Protein AF-A0AAV2PWR1-F1 (afdb_monomer_lite)

Foldseek 3Di:
DCPVVVVVVVVVLVVLQDADPDADDDDPDDDDDPPDDDQPDAPPSDEAEDAAEQDDPPCVPDPGPPNSVSVLVNVVVVVVNVRHPHYDDDNYNDDPVVVVVVVVVVVVVVVVVVVVVVVPD

Secondary structure (DSSP, 8-state):
-THHHHHHHHHHHHHHT----------SS--S-TTSPP--PPSPS-EEEEEE----S-TTT----TTHHHHHHHHHHHHHHTT--EEEEEEES--HHHHHHHHHHHHHHHHHHHHHTTT--

Structure (mmCIF, N/CA/C/O backbone):
data_AF-A0AAV2PWR1-F1
#
_entry.id   AF-A0AAV2PWR1-F1
#
loop_
_atom_site.group_PDB
_atom_site.id
_atom_site.type_symbol
_atom_site.label_atom_id
_atom_site.label_alt_id
_atom_site.label_comp_id
_atom_site.label_asym_id
_atom_site.label_entity_id
_atom_site.label_seq_id
_atom_site.pdbx_PDB_ins_code
_atom_site.Cartn_x
_atom_site.Cartn_y
_atom_site.Cartn_z
_atom_site.occupancy
_atom_site.B_iso_or_equiv
_atom_site.auth_seq_id
_atom_site.auth_comp_id
_atom_site.auth_asym_id
_atom_site.auth_atom_id
_atom_site.pdbx_PDB_model_num
ATOM 1 N N . MET A 1 1 ? -41.351 -13.368 10.493 1.00 50.56 1 MET A N 1
ATOM 2 C CA . MET A 1 1 ? -41.164 -12.160 9.649 1.00 50.56 1 MET A CA 1
ATOM 3 C C . MET A 1 1 ? -39.735 -11.569 9.653 1.00 50.56 1 MET A C 1
ATOM 5 O O . MET A 1 1 ? -39.460 -10.725 8.814 1.00 50.56 1 MET A O 1
ATOM 9 N N . ALA A 1 2 ? -38.777 -12.059 10.461 1.00 54.25 2 ALA A N 1
ATOM 10 C CA . ALA A 1 2 ? -37.399 -11.525 10.546 1.00 54.25 2 ALA A CA 1
ATOM 11 C C . ALA A 1 2 ? -36.436 -11.874 9.374 1.00 54.25 2 ALA A C 1
ATOM 13 O O . ALA A 1 2 ? -35.350 -11.310 9.259 1.00 54.25 2 ALA A O 1
ATOM 14 N N . SER A 1 3 ? -36.815 -12.803 8.488 1.00 60.88 3 SER A N 1
ATOM 15 C CA . SER A 1 3 ? -35.929 -13.356 7.443 1.00 60.88 3 SER A CA 1
ATOM 16 C C . SER A 1 3 ? -35.644 -12.385 6.281 1.00 60.88 3 SER A C 1
ATOM 18 O O . SER A 1 3 ? -34.524 -12.325 5.770 1.00 60.88 3 SER A O 1
ATOM 20 N N . LYS A 1 4 ? -36.629 -11.563 5.887 1.00 58.91 4 LYS A N 1
ATOM 21 C CA . LYS A 1 4 ? -36.490 -10.632 4.750 1.00 58.91 4 LYS A CA 1
ATOM 22 C C . LYS A 1 4 ? -35.535 -9.467 5.057 1.00 58.91 4 LYS A C 1
ATOM 24 O O . LYS A 1 4 ? -34.803 -9.035 4.170 1.00 58.91 4 LYS A O 1
ATOM 29 N N . THR A 1 5 ? -35.476 -9.025 6.313 1.00 71.50 5 THR A N 1
ATOM 30 C CA . THR A 1 5 ? -34.619 -7.917 6.767 1.00 71.50 5 THR A CA 1
ATOM 31 C C . THR A 1 5 ? -33.140 -8.305 6.787 1.00 71.50 5 THR A C 1
ATOM 33 O O . THR A 1 5 ? -32.319 -7.584 6.225 1.00 71.50 5 THR A O 1
ATOM 36 N N . LYS A 1 6 ? -32.803 -9.500 7.303 1.00 70.00 6 LYS A N 1
ATOM 37 C CA . LYS A 1 6 ? -31.427 -10.033 7.271 1.00 70.00 6 LYS A CA 1
ATOM 38 C C . LYS A 1 6 ? -30.895 -10.185 5.847 1.00 70.00 6 LYS A C 1
ATOM 40 O O . LYS A 1 6 ? -29.749 -9.849 5.577 1.00 70.00 6 LYS A O 1
ATOM 45 N N . LYS A 1 7 ? -31.730 -10.659 4.915 1.00 71.88 7 LYS A N 1
ATOM 46 C CA . LYS A 1 7 ? -31.334 -10.872 3.512 1.00 71.88 7 LYS A CA 1
ATOM 47 C C . LYS A 1 7 ? -31.099 -9.555 2.759 1.00 71.88 7 LYS A C 1
ATOM 49 O O . LYS A 1 7 ? -30.237 -9.505 1.886 1.00 71.88 7 LYS A O 1
ATOM 54 N N . LYS A 1 8 ? -31.841 -8.494 3.102 1.00 75.25 8 LYS A N 1
ATOM 55 C CA . LYS A 1 8 ? -31.629 -7.137 2.570 1.00 75.25 8 LYS A CA 1
ATOM 56 C C . LYS A 1 8 ? -30.338 -6.524 3.122 1.00 75.25 8 LYS A C 1
ATOM 58 O O . LYS A 1 8 ? -29.530 -6.053 2.334 1.00 75.25 8 LYS A O 1
ATOM 63 N N . GLN A 1 9 ? -30.105 -6.633 4.432 1.00 72.75 9 GLN A N 1
ATOM 64 C CA . GLN A 1 9 ? -28.862 -6.178 5.068 1.00 72.75 9 GLN A CA 1
ATOM 65 C C . GLN A 1 9 ? -27.628 -6.902 4.517 1.00 72.75 9 GLN A C 1
ATOM 67 O O . GLN A 1 9 ? -26.656 -6.245 4.172 1.00 72.75 9 GLN A O 1
ATOM 72 N N . LEU A 1 10 ? -27.684 -8.229 4.339 1.00 68.00 10 LEU A N 1
ATOM 73 C CA . LEU A 1 10 ? -26.588 -8.988 3.720 1.00 68.00 10 LEU A CA 1
ATOM 74 C C . LEU A 1 10 ? -26.291 -8.538 2.285 1.00 68.00 10 LEU A C 1
ATOM 76 O O . LEU A 1 10 ? -25.138 -8.538 1.873 1.00 68.00 10 LEU A O 1
ATOM 80 N N . ARG A 1 11 ? -27.322 -8.179 1.511 1.00 65.44 11 ARG A N 1
ATOM 81 C CA . ARG A 1 11 ? -27.146 -7.693 0.137 1.00 65.44 11 ARG A CA 1
ATOM 82 C C . ARG A 1 11 ? -26.514 -6.310 0.083 1.00 65.44 11 ARG A C 1
ATOM 84 O O . ARG A 1 11 ? -25.730 -6.080 -0.825 1.00 65.44 11 ARG A O 1
ATOM 91 N N . GLU A 1 12 ? -26.840 -5.416 1.012 1.00 68.88 12 GLU A N 1
ATOM 92 C CA . GLU A 1 12 ? -26.204 -4.095 1.076 1.00 68.88 12 GLU A CA 1
ATOM 93 C C . GLU A 1 12 ? -24.761 -4.186 1.578 1.00 68.88 12 GLU A C 1
ATOM 95 O O . GLU A 1 12 ? -23.877 -3.650 0.920 1.00 68.88 12 GLU A O 1
ATOM 100 N N . LEU A 1 13 ? -24.494 -5.004 2.603 1.00 62.44 13 LEU A N 1
ATOM 101 C CA . LEU A 1 13 ? -23.130 -5.349 3.035 1.00 62.44 13 LEU A CA 1
ATOM 102 C C . LEU A 1 13 ? -22.293 -5.949 1.894 1.00 62.44 13 LEU A C 1
ATOM 104 O O . LEU A 1 13 ? -21.158 -5.549 1.669 1.00 62.44 13 LEU A O 1
ATOM 108 N N . ALA A 1 14 ? -22.860 -6.875 1.115 1.00 61.88 14 ALA A N 1
ATOM 109 C CA . ALA A 1 14 ? -22.176 -7.447 -0.047 1.00 61.88 14 ALA A CA 1
ATOM 110 C C . ALA A 1 14 ? -21.958 -6.429 -1.183 1.00 61.88 14 ALA A C 1
ATOM 112 O O . ALA A 1 14 ? -21.055 -6.600 -2.000 1.00 61.88 14 ALA A O 1
ATOM 113 N N . LYS A 1 15 ? -22.783 -5.378 -1.252 1.00 62.19 15 LYS A N 1
ATOM 114 C CA . LYS A 1 15 ? -22.640 -4.279 -2.215 1.00 62.19 15 LYS A CA 1
ATOM 115 C C . LYS A 1 15 ? -21.535 -3.307 -1.786 1.00 62.19 15 LYS A C 1
ATOM 117 O O . LYS A 1 15 ? -20.835 -2.800 -2.656 1.00 62.19 15 LYS A O 1
ATOM 122 N N . GLU A 1 16 ? -21.362 -3.107 -0.479 1.00 59.72 16 GLU A N 1
ATOM 123 C CA . GLU A 1 16 ? -20.264 -2.335 0.123 1.00 59.72 16 GLU A CA 1
ATOM 124 C C . GLU A 1 16 ? -18.908 -3.057 0.012 1.00 59.72 16 GLU A C 1
ATOM 126 O O . GLU A 1 16 ? -17.878 -2.410 -0.138 1.00 59.72 16 GLU A O 1
ATOM 131 N N . MET A 1 17 ? -18.890 -4.395 0.001 1.00 60.94 17 MET A N 1
ATOM 132 C CA . MET A 1 17 ? -17.662 -5.209 -0.053 1.00 60.94 17 MET A CA 1
ATOM 133 C C . MET A 1 17 ? -17.258 -5.661 -1.469 1.00 60.94 17 MET A C 1
ATOM 135 O O . MET A 1 17 ? -16.722 -6.756 -1.657 1.00 60.94 17 MET A O 1
ATOM 139 N N . LYS A 1 18 ? -17.540 -4.863 -2.504 1.00 68.69 18 LYS A N 1
ATOM 140 C CA . LYS A 1 18 ? -17.259 -5.269 -3.887 1.00 68.69 18 LYS A CA 1
ATOM 141 C C . LYS A 1 18 ? -15.821 -4.922 -4.286 1.00 68.69 18 LYS A C 1
ATOM 143 O O . LYS A 1 18 ? -15.476 -3.752 -4.421 1.00 68.69 18 LYS A O 1
ATOM 148 N N . SER A 1 19 ? -15.001 -5.945 -4.533 1.00 71.88 19 SER A N 1
ATOM 149 C CA . SER A 1 19 ? -13.677 -5.776 -5.146 1.00 71.88 19 SER A CA 1
ATOM 150 C C . SER A 1 19 ? -13.790 -5.080 -6.507 1.00 71.88 19 SER A C 1
ATOM 152 O O . SER A 1 19 ? -14.734 -5.312 -7.275 1.00 71.88 19 SER A O 1
ATOM 154 N N . LEU A 1 20 ? -12.834 -4.197 -6.791 1.00 79.69 20 LEU A N 1
ATOM 155 C CA . LEU A 1 20 ? -12.756 -3.498 -8.061 1.00 79.69 20 LEU A CA 1
ATOM 156 C C . LEU A 1 20 ? -12.099 -4.430 -9.085 1.00 79.69 20 LEU A C 1
ATOM 158 O O . 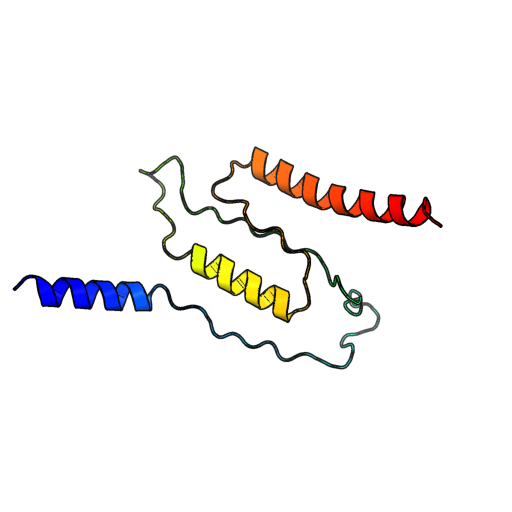LEU A 1 20 ? -10.940 -4.812 -8.939 1.00 79.69 20 LEU A O 1
ATOM 162 N N . ASN A 1 21 ? -12.825 -4.764 -10.152 1.00 80.81 21 ASN A N 1
ATOM 163 C CA . ASN A 1 21 ? -12.277 -5.512 -11.286 1.00 80.81 21 ASN A CA 1
ATOM 164 C C . ASN A 1 21 ? -11.429 -4.581 -12.171 1.00 80.81 21 ASN A C 1
ATOM 166 O O . ASN A 1 21 ? -11.824 -4.240 -13.286 1.00 80.81 21 ASN A O 1
ATOM 170 N N . ILE A 1 22 ? -10.288 -4.125 -11.650 1.00 86.19 22 ILE A N 1
ATOM 171 C CA . ILE A 1 22 ? -9.334 -3.291 -12.388 1.00 86.19 22 ILE A CA 1
ATOM 172 C C . ILE A 1 22 ? -8.408 -4.201 -13.194 1.00 86.19 22 ILE A C 1
ATOM 174 O O . ILE A 1 22 ? -7.754 -5.078 -12.630 1.00 86.19 22 ILE A O 1
ATOM 178 N N . CYS A 1 23 ? -8.339 -3.962 -14.504 1.00 88.06 23 CYS A N 1
ATOM 179 C CA . CYS A 1 23 ? -7.440 -4.651 -15.424 1.00 88.06 23 CYS A CA 1
ATOM 180 C C . CYS A 1 23 ? -6.416 -3.654 -15.978 1.00 88.06 23 CYS A C 1
ATOM 182 O O . CYS A 1 23 ? -6.786 -2.691 -16.654 1.00 88.06 23 CYS A O 1
ATOM 184 N N . VAL A 1 24 ? -5.134 -3.866 -15.677 1.00 88.12 24 VAL A N 1
ATOM 185 C CA . VAL A 1 24 ? -4.043 -3.010 -16.155 1.00 88.12 24 VAL A CA 1
ATOM 186 C C . VAL A 1 24 ? -3.593 -3.470 -17.536 1.00 88.12 24 VAL A C 1
ATOM 188 O O . VAL A 1 24 ? -3.115 -4.592 -17.713 1.00 88.12 24 VAL A O 1
ATOM 191 N N . LYS A 1 25 ? -3.682 -2.574 -18.523 1.00 88.25 25 LYS A N 1
ATOM 192 C CA . LYS A 1 25 ? -3.108 -2.805 -19.849 1.00 88.25 25 LYS A CA 1
ATOM 193 C C . LYS A 1 25 ? -1.599 -2.567 -19.804 1.00 88.25 25 LYS A C 1
ATOM 195 O O . LYS A 1 25 ? -1.158 -1.436 -19.618 1.00 88.25 25 LYS A O 1
ATOM 200 N N . GLN A 1 26 ? -0.821 -3.626 -20.008 1.00 82.19 26 GLN A N 1
ATOM 201 C CA . GLN A 1 26 ? 0.634 -3.522 -20.100 1.00 82.19 26 GLN A CA 1
ATOM 202 C C . GLN A 1 26 ? 1.046 -2.753 -21.356 1.00 82.19 26 GLN A C 1
ATOM 204 O O . GLN A 1 26 ? 0.511 -2.980 -22.445 1.00 82.19 26 GLN A O 1
ATOM 209 N N . VAL A 1 27 ? 2.022 -1.864 -21.200 1.00 82.94 27 VAL A N 1
ATOM 210 C CA . VAL A 1 27 ? 2.661 -1.164 -22.315 1.00 82.94 27 VAL A CA 1
ATOM 211 C C . VAL A 1 27 ? 3.924 -1.936 -22.684 1.00 82.94 27 VAL A C 1
ATOM 213 O O . VAL A 1 27 ? 4.724 -2.263 -21.812 1.00 82.94 27 VAL A O 1
ATOM 216 N N . GLN A 1 28 ? 4.087 -2.261 -23.967 1.00 77.38 28 GLN A N 1
ATOM 217 C CA . GLN A 1 28 ? 5.233 -3.044 -24.454 1.00 77.38 28 GLN A CA 1
ATOM 218 C C . GLN A 1 28 ? 6.468 -2.185 -24.757 1.00 77.38 28 GLN A C 1
ATOM 220 O O . GLN A 1 28 ? 7.558 -2.715 -24.940 1.00 77.38 28 GLN A O 1
ATOM 225 N N . THR A 1 29 ? 6.300 -0.865 -24.823 1.00 82.62 29 THR A N 1
ATOM 226 C CA . THR A 1 29 ? 7.360 0.096 -25.129 1.00 82.62 29 THR A CA 1
ATOM 227 C C . THR A 1 29 ? 7.578 1.044 -23.959 1.00 82.62 29 THR A C 1
ATOM 229 O O . THR A 1 29 ? 6.632 1.459 -23.288 1.00 82.62 29 THR A O 1
ATOM 232 N N . ILE A 1 30 ? 8.840 1.398 -23.711 1.00 80.38 30 ILE A N 1
ATOM 233 C CA . ILE A 1 30 ? 9.186 2.433 -22.736 1.00 80.38 30 ILE A CA 1
ATOM 234 C C . ILE A 1 30 ? 8.632 3.758 -23.263 1.00 80.38 30 ILE A C 1
ATOM 236 O O . ILE A 1 30 ? 8.876 4.126 -24.411 1.00 80.38 30 ILE A O 1
ATOM 240 N N . GLN A 1 31 ? 7.861 4.450 -22.430 1.00 79.50 31 GLN A N 1
ATOM 241 C CA . GLN A 1 31 ? 7.304 5.758 -22.749 1.00 79.50 31 GLN A CA 1
ATOM 242 C C . GLN A 1 31 ? 7.899 6.816 -21.831 1.00 79.50 31 GLN A C 1
ATOM 244 O O . GLN A 1 31 ? 8.089 6.573 -20.641 1.00 79.50 31 GLN A O 1
ATOM 249 N N . GLY A 1 32 ? 8.137 7.997 -22.389 1.00 85.31 32 GLY A N 1
ATOM 250 C CA . GLY A 1 32 ? 8.596 9.164 -21.650 1.00 85.31 32 GLY A CA 1
ATOM 251 C C . GLY A 1 32 ? 9.768 9.858 -22.336 1.00 85.31 32 GLY A C 1
ATOM 252 O O . GLY A 1 32 ? 10.418 9.270 -23.204 1.00 85.31 32 GLY A O 1
ATOM 253 N N . PRO A 1 33 ? 10.019 11.123 -21.981 1.00 88.81 33 PRO A N 1
ATOM 254 C CA . PRO A 1 33 ? 11.197 11.831 -22.446 1.00 88.81 33 PRO A CA 1
ATOM 255 C C . PRO A 1 33 ? 12.474 11.275 -21.774 1.00 88.81 33 PRO A C 1
ATOM 257 O O . PRO A 1 33 ? 12.374 10.577 -20.760 1.00 88.81 33 PRO A O 1
ATOM 260 N N . PRO A 1 34 ? 13.676 11.557 -22.309 1.00 85.25 34 PRO A N 1
ATOM 261 C CA . PRO A 1 34 ? 14.940 11.022 -21.788 1.00 85.25 34 PRO A CA 1
ATOM 262 C C . PRO A 1 34 ? 15.212 11.311 -20.301 1.00 85.25 34 PRO A C 1
ATOM 264 O O . PRO A 1 34 ? 15.903 10.540 -19.639 1.00 85.25 34 PRO A O 1
ATOM 267 N N . GLU A 1 35 ? 14.674 12.408 -19.773 1.00 90.50 35 GLU A N 1
ATOM 268 C CA . GLU A 1 35 ? 14.785 12.837 -18.376 1.00 90.50 35 GLU A CA 1
ATOM 269 C C . GLU A 1 35 ? 13.795 12.151 -17.421 1.00 90.50 35 GLU A C 1
ATOM 271 O O . GLU A 1 35 ? 13.847 12.373 -16.209 1.00 90.50 35 GLU A O 1
ATOM 276 N N . ALA A 1 36 ? 12.877 11.330 -17.938 1.00 87.88 36 ALA A N 1
ATOM 277 C CA . ALA A 1 36 ? 11.935 10.606 -17.102 1.00 87.88 36 ALA A CA 1
ATOM 278 C C . ALA A 1 36 ? 12.654 9.600 -16.192 1.00 87.88 36 ALA A C 1
ATOM 280 O O . ALA A 1 36 ? 13.664 8.991 -16.560 1.00 87.88 36 ALA A O 1
ATOM 281 N N . TYR A 1 37 ? 12.090 9.371 -15.002 1.00 85.25 37 TYR A N 1
ATOM 282 C CA . TYR A 1 37 ? 12.553 8.286 -14.145 1.00 85.25 37 TYR A CA 1
ATOM 283 C C . TYR A 1 37 ? 12.485 6.962 -14.899 1.00 85.25 37 TYR A C 1
ATOM 285 O O . TYR A 1 37 ? 11.442 6.582 -15.437 1.00 85.25 37 TYR A O 1
ATOM 293 N N . LYS A 1 38 ? 13.608 6.245 -14.890 1.00 82.81 38 LYS A N 1
ATOM 294 C CA . LYS A 1 38 ? 13.703 4.909 -15.464 1.00 82.81 38 LYS A CA 1
ATOM 295 C C . LYS A 1 38 ? 12.687 3.988 -14.796 1.00 82.81 38 LYS A C 1
ATOM 297 O O . LYS A 1 38 ? 12.718 3.781 -13.586 1.00 82.81 38 LYS A O 1
ATOM 302 N N . ASN A 1 39 ? 11.773 3.471 -15.606 1.00 80.25 39 ASN A N 1
ATOM 303 C CA . ASN A 1 39 ? 10.703 2.556 -15.207 1.00 80.25 39 ASN A CA 1
ATOM 304 C C . ASN A 1 39 ? 10.700 1.306 -16.111 1.00 80.25 39 ASN A C 1
ATOM 306 O O . ASN A 1 39 ? 9.660 0.704 -16.388 1.00 80.25 39 ASN A O 1
ATOM 310 N N . ASP A 1 40 ? 11.888 0.991 -16.623 1.00 75.44 40 ASP A N 1
ATOM 311 C CA . ASP A 1 40 ? 12.257 -0.116 -17.501 1.00 75.44 40 ASP A CA 1
ATOM 312 C C . ASP A 1 40 ? 12.993 -1.232 -16.746 1.00 75.44 40 ASP A C 1
ATOM 314 O O . ASP A 1 40 ? 13.390 -2.230 -17.347 1.00 75.44 40 ASP A O 1
ATOM 318 N N . SER A 1 41 ? 13.165 -1.083 -15.428 1.00 65.50 41 SER A N 1
ATOM 319 C CA . SER A 1 41 ? 13.695 -2.137 -14.579 1.00 65.50 41 SER A CA 1
ATOM 320 C C . SER A 1 41 ? 12.813 -3.377 -14.710 1.00 65.50 41 SER A C 1
ATOM 322 O O . SER A 1 41 ? 11.603 -3.342 -14.470 1.00 65.50 41 SER A O 1
ATOM 324 N N . GLY A 1 42 ? 13.433 -4.497 -15.095 1.00 64.81 42 GLY A N 1
ATOM 325 C CA . GLY A 1 42 ? 12.827 -5.811 -14.917 1.00 64.81 42 GLY A CA 1
ATOM 326 C C . GLY A 1 42 ? 12.439 -6.038 -13.447 1.00 64.81 42 GLY A C 1
ATOM 327 O O . GLY A 1 42 ? 12.788 -5.234 -12.576 1.00 64.81 42 GLY A O 1
ATOM 328 N N . PRO A 1 43 ? 11.714 -7.121 -13.135 1.00 62.84 43 PRO A N 1
ATOM 329 C CA . PRO A 1 43 ? 11.299 -7.405 -11.769 1.00 62.84 43 PRO A CA 1
ATOM 330 C C . PRO A 1 43 ? 12.487 -7.343 -10.789 1.00 62.84 43 PRO A C 1
ATOM 332 O O . PRO A 1 43 ? 13.488 -8.026 -11.025 1.00 62.84 43 PRO A O 1
ATOM 335 N N . PRO A 1 44 ? 12.411 -6.556 -9.696 1.00 68.12 44 PRO A N 1
ATOM 336 C CA . PRO A 1 44 ? 11.273 -5.747 -9.246 1.00 68.12 4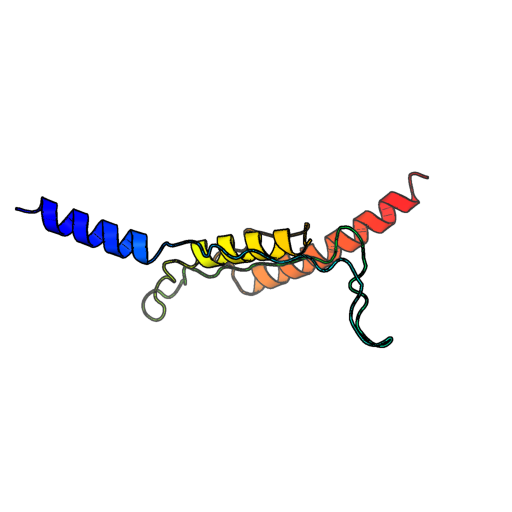4 PRO A CA 1
ATOM 337 C C . PRO A 1 44 ? 11.280 -4.292 -9.767 1.00 68.12 44 PRO A C 1
ATOM 339 O O . PRO A 1 44 ? 12.248 -3.555 -9.576 1.00 68.12 44 PRO A O 1
ATOM 342 N N . ARG A 1 45 ? 10.131 -3.817 -10.279 1.00 79.69 45 ARG A N 1
ATOM 343 C CA . ARG A 1 45 ? 9.923 -2.409 -10.697 1.00 79.69 45 ARG A CA 1
ATOM 344 C C . ARG A 1 45 ? 10.093 -1.411 -9.544 1.00 79.69 45 ARG A C 1
ATOM 346 O O . ARG A 1 45 ? 10.532 -0.281 -9.723 1.00 79.69 45 ARG A O 1
ATOM 353 N N . GLY A 1 46 ? 9.746 -1.837 -8.335 1.00 81.81 46 GLY A N 1
ATOM 354 C CA . GLY A 1 46 ? 9.842 -1.044 -7.117 1.00 81.81 46 GLY A CA 1
ATOM 355 C C . GLY A 1 46 ? 9.404 -1.854 -5.903 1.00 81.81 46 GLY A C 1
ATOM 356 O O . GLY A 1 46 ? 9.230 -3.067 -5.983 1.00 81.81 46 GLY A O 1
ATOM 357 N N . ALA A 1 47 ? 9.236 -1.188 -4.760 1.00 84.94 47 ALA A N 1
ATOM 358 C CA . ALA A 1 47 ? 8.533 -1.776 -3.619 1.00 84.94 47 ALA A CA 1
ATOM 359 C C . ALA A 1 47 ? 7.351 -0.903 -3.225 1.00 84.94 47 ALA A C 1
ATOM 361 O O . ALA A 1 47 ? 7.411 0.317 -3.365 1.00 84.94 47 ALA A O 1
ATOM 362 N N . ILE A 1 48 ? 6.317 -1.552 -2.708 1.00 88.62 48 ILE A N 1
ATOM 363 C CA . ILE A 1 48 ? 5.104 -0.914 -2.217 1.00 88.62 48 ILE A CA 1
ATOM 364 C C . ILE A 1 48 ? 4.967 -1.233 -0.732 1.00 88.62 48 ILE A C 1
ATOM 366 O O . ILE A 1 48 ? 5.186 -2.364 -0.299 1.00 88.62 48 ILE A O 1
ATOM 370 N N . PHE A 1 49 ? 4.597 -0.221 0.042 1.00 90.81 49 PHE A N 1
ATOM 371 C CA . PHE A 1 49 ? 4.293 -0.334 1.460 1.00 90.81 49 PHE A CA 1
ATOM 372 C C . PHE A 1 49 ? 2.837 0.071 1.667 1.00 90.81 49 PHE A C 1
ATOM 374 O O . PHE A 1 49 ? 2.480 1.216 1.388 1.00 90.81 49 PHE A O 1
ATOM 381 N N . ILE A 1 50 ? 2.000 -0.861 2.125 1.00 92.12 50 ILE A N 1
ATOM 382 C CA . ILE A 1 50 ? 0.578 -0.603 2.371 1.00 92.12 50 ILE A CA 1
ATOM 383 C C . ILE A 1 50 ? 0.338 -0.628 3.878 1.00 92.12 50 ILE A C 1
ATOM 385 O O . ILE A 1 50 ? 0.456 -1.674 4.515 1.00 92.12 50 ILE A O 1
ATOM 389 N N . ALA A 1 51 ? -0.024 0.527 4.436 1.00 92.50 51 ALA A N 1
ATOM 390 C CA . ALA A 1 51 ? -0.448 0.653 5.825 1.00 92.50 51 ALA A CA 1
ATOM 391 C C . ALA A 1 51 ? -1.965 0.849 5.894 1.00 92.50 51 ALA A C 1
ATOM 393 O O . ALA A 1 51 ? -2.499 1.808 5.333 1.00 92.50 51 ALA A O 1
ATOM 394 N N . ASN A 1 52 ? -2.655 -0.055 6.586 1.00 94.06 52 ASN A N 1
ATOM 395 C CA . ASN A 1 52 ? -4.103 -0.023 6.744 1.00 94.06 52 ASN A CA 1
ATOM 396 C C . ASN A 1 52 ? -4.488 0.234 8.203 1.00 94.06 52 ASN A C 1
ATOM 398 O O . ASN A 1 52 ? -4.606 -0.694 8.997 1.00 94.06 52 ASN A O 1
ATOM 402 N N . TYR A 1 53 ? -4.720 1.498 8.547 1.00 93.38 53 TYR A N 1
ATOM 403 C CA . TYR A 1 53 ? -5.296 1.872 9.840 1.00 93.38 53 TYR A CA 1
ATOM 404 C C . TYR A 1 53 ? -6.817 1.803 9.730 1.00 93.38 53 TYR A C 1
ATOM 406 O O . TYR A 1 53 ? -7.449 2.644 9.083 1.00 93.38 53 TYR A O 1
ATOM 414 N N . ARG A 1 54 ? -7.383 0.740 10.286 1.00 92.25 54 ARG A N 1
ATOM 415 C CA . ARG A 1 54 ? -8.795 0.377 10.281 1.00 92.25 54 ARG A CA 1
ATOM 416 C C . ARG A 1 54 ? -9.458 0.673 11.620 1.00 92.25 54 ARG A C 1
ATOM 418 O O . ARG A 1 54 ? -10.597 1.142 11.634 1.00 92.25 54 ARG A O 1
ATOM 425 N N . GLU A 1 55 ? -8.782 0.344 12.712 1.00 91.69 55 GLU A N 1
ATOM 426 C CA . GLU A 1 55 ? -9.255 0.493 14.083 1.00 91.69 55 GLU A CA 1
ATOM 427 C C . GLU A 1 55 ? -8.386 1.502 14.831 1.00 91.69 55 GLU A C 1
ATOM 429 O O . GLU A 1 55 ? -7.159 1.459 14.782 1.00 91.69 55 GLU A O 1
ATOM 434 N N . PHE A 1 56 ? -9.045 2.419 15.534 1.00 89.50 56 PHE A N 1
ATOM 435 C CA . PHE A 1 56 ? -8.399 3.468 16.311 1.00 89.50 56 PHE A CA 1
ATOM 436 C C . PHE A 1 56 ? -8.651 3.224 17.800 1.00 89.50 56 PHE A C 1
ATOM 438 O O . PHE A 1 56 ? -9.688 2.678 18.189 1.00 89.50 56 PHE A O 1
ATOM 445 N N . SER A 1 57 ? -7.682 3.598 18.636 1.00 85.69 57 SER A N 1
ATOM 446 C CA . SER A 1 57 ? -7.763 3.418 20.088 1.00 85.69 57 SER A CA 1
ATOM 447 C C . SER A 1 57 ? -8.863 4.274 20.713 1.00 85.69 57 SER A C 1
ATOM 449 O O . SER A 1 57 ? -9.579 3.795 21.594 1.00 85.69 57 SER A O 1
ATOM 451 N N . ASP A 1 58 ? -9.032 5.507 20.232 1.00 84.94 58 ASP A N 1
ATOM 452 C CA . ASP A 1 58 ? -10.144 6.368 20.620 1.00 84.94 58 ASP A CA 1
ATOM 453 C C . ASP A 1 58 ? -11.379 6.061 19.763 1.00 84.94 58 ASP A C 1
ATOM 455 O O . ASP A 1 58 ? -11.545 6.557 18.649 1.00 84.94 58 ASP A O 1
ATOM 459 N N . LYS A 1 59 ? -12.246 5.205 20.306 1.00 76.88 59 LYS A N 1
ATOM 460 C CA . LYS A 1 59 ? -13.504 4.791 19.669 1.00 76.88 59 LYS A CA 1
ATOM 461 C C . LYS A 1 59 ? -14.632 5.813 19.825 1.00 76.88 59 LYS A C 1
ATOM 463 O O . LYS A 1 59 ? -15.710 5.587 19.282 1.00 76.88 59 LYS A O 1
ATOM 468 N N . ILE A 1 60 ? -14.423 6.865 20.619 1.00 78.81 60 ILE A N 1
ATOM 469 C CA . ILE A 1 60 ? -15.401 7.939 20.821 1.00 78.81 60 ILE A CA 1
ATOM 470 C C . ILE A 1 60 ? -15.235 8.968 19.705 1.00 78.81 60 ILE A C 1
ATOM 472 O O . ILE A 1 60 ? -16.226 9.429 19.145 1.00 78.81 60 ILE A O 1
ATOM 476 N N . GLU A 1 61 ? -13.989 9.288 19.360 1.00 83.38 61 GLU A N 1
ATOM 477 C CA . GLU A 1 61 ? -13.664 10.252 18.309 1.00 83.38 61 GLU A CA 1
ATOM 478 C C . GLU A 1 61 ? -13.601 9.613 16.912 1.00 83.38 61 GLU A C 1
ATOM 480 O O . GLU A 1 61 ? -13.989 10.244 15.927 1.00 83.38 61 GLU A O 1
ATOM 485 N N . TYR A 1 62 ? -13.164 8.351 16.805 1.00 85.75 62 TYR A N 1
ATOM 486 C CA . TYR A 1 62 ? -12.915 7.708 15.514 1.00 85.75 62 TYR A CA 1
ATOM 487 C C . TYR A 1 62 ? -13.696 6.405 15.329 1.00 85.75 62 TYR A C 1
ATOM 489 O O . TYR A 1 62 ? -13.557 5.433 16.075 1.00 85.75 62 TYR A O 1
ATOM 497 N N . GLU A 1 63 ? -14.479 6.349 14.251 1.00 88.75 63 GLU A N 1
ATOM 498 C CA . GLU A 1 63 ? -15.165 5.130 13.835 1.00 88.75 63 GLU A CA 1
ATOM 499 C C . GLU A 1 63 ? -14.235 4.162 13.090 1.00 88.75 63 GLU A C 1
ATOM 501 O O . GLU A 1 63 ? -13.307 4.543 12.371 1.00 88.75 63 GLU A O 1
ATOM 506 N N . LYS A 1 64 ? -14.537 2.864 13.205 1.00 90.56 64 LYS A N 1
ATOM 507 C CA . LYS A 1 64 ? -13.866 1.814 12.434 1.00 90.56 64 LYS A CA 1
ATOM 508 C C . LYS A 1 64 ? -14.089 2.016 10.933 1.00 90.56 64 LYS A C 1
ATOM 510 O O . LYS A 1 64 ? -15.231 2.047 10.471 1.00 90.56 64 LYS A O 1
ATOM 515 N N . ARG A 1 65 ? -13.006 2.004 10.150 1.00 90.25 65 ARG A N 1
ATOM 516 C CA . ARG A 1 65 ? -13.051 2.110 8.680 1.00 90.25 65 ARG A CA 1
ATOM 517 C C . ARG A 1 65 ? -13.491 0.791 8.041 1.00 90.25 65 ARG A C 1
ATOM 519 O O . ARG A 1 65 ? -12.675 -0.039 7.643 1.00 90.25 65 ARG A O 1
ATOM 526 N N . LYS A 1 66 ? -14.803 0.561 7.983 1.00 89.75 66 LYS A N 1
ATOM 527 C CA . LYS A 1 66 ? -15.394 -0.619 7.330 1.00 89.75 66 LYS A CA 1
ATOM 528 C C . LYS A 1 66 ? -15.044 -0.634 5.840 1.00 89.75 66 LYS A C 1
ATOM 530 O O . LYS A 1 66 ? -15.117 0.399 5.186 1.00 89.75 66 LYS A O 1
ATOM 535 N N . GLY A 1 67 ? -14.673 -1.802 5.318 1.00 88.69 67 GLY A N 1
ATOM 536 C CA . GLY A 1 67 ? -14.305 -1.967 3.912 1.00 88.69 67 GLY A CA 1
ATOM 537 C C . GLY A 1 67 ? -12.852 -1.621 3.582 1.00 88.69 67 GLY A C 1
ATOM 538 O O . GLY A 1 67 ? -12.442 -1.870 2.453 1.00 88.69 67 GLY A O 1
ATOM 539 N N . SER A 1 68 ? -12.037 -1.143 4.532 1.00 90.69 68 SER A N 1
ATOM 540 C CA . SER A 1 68 ? -10.626 -0.827 4.250 1.00 90.69 68 SER A CA 1
ATOM 541 C C . SER A 1 68 ? -9.800 -2.057 3.857 1.00 90.69 68 SER A C 1
ATOM 543 O O . SER A 1 68 ? -8.806 -1.953 3.144 1.00 90.69 68 SER A O 1
ATOM 545 N N . GLU A 1 69 ? -10.229 -3.253 4.264 1.00 88.88 69 GLU A N 1
ATOM 546 C CA . GLU A 1 69 ? -9.682 -4.523 3.783 1.00 88.88 69 GLU A CA 1
ATOM 547 C C . GLU A 1 69 ? -9.806 -4.701 2.256 1.00 88.88 69 GLU A C 1
ATOM 549 O O . GLU A 1 69 ? -8.923 -5.287 1.627 1.00 88.88 69 GLU A O 1
ATOM 554 N N . ILE A 1 70 ? -10.864 -4.157 1.648 1.00 89.19 70 ILE A N 1
ATOM 555 C CA . ILE A 1 70 ? -11.092 -4.210 0.200 1.00 89.19 70 ILE A CA 1
ATOM 556 C C . ILE A 1 70 ? -10.146 -3.250 -0.521 1.00 89.19 70 ILE A C 1
ATOM 558 O O . ILE A 1 70 ? -9.642 -3.588 -1.593 1.00 89.19 70 ILE A O 1
ATOM 562 N N . ASP A 1 71 ? -9.837 -2.098 0.081 1.00 90.00 71 ASP A N 1
ATOM 563 C CA . ASP A 1 71 ? -8.821 -1.181 -0.444 1.00 90.00 71 ASP A CA 1
ATOM 564 C C . ASP A 1 71 ? -7.458 -1.872 -0.513 1.00 90.00 71 ASP A C 1
ATOM 566 O O . ASP A 1 71 ? -6.812 -1.849 -1.559 1.00 90.00 71 ASP A O 1
ATOM 570 N N . VAL A 1 72 ? -7.051 -2.554 0.566 1.00 90.69 72 VAL A N 1
ATOM 571 C CA . VAL A 1 72 ? -5.789 -3.313 0.602 1.00 90.69 72 VAL A CA 1
ATOM 572 C C . VAL A 1 72 ? -5.762 -4.359 -0.508 1.00 90.69 72 VAL A C 1
ATOM 574 O O . VAL A 1 72 ? -4.807 -4.405 -1.278 1.00 90.69 72 VAL A O 1
ATOM 577 N N . GLN A 1 73 ? -6.827 -5.151 -0.647 1.00 89.38 73 GLN A N 1
ATOM 578 C CA . GLN A 1 73 ? -6.916 -6.170 -1.692 1.00 89.38 73 GLN A CA 1
ATOM 579 C C . GLN A 1 73 ? -6.807 -5.566 -3.100 1.00 89.38 73 GLN A C 1
ATOM 581 O O . GLN A 1 73 ? -6.058 -6.073 -3.939 1.00 89.38 73 GLN A O 1
ATOM 586 N N . ASN A 1 74 ? -7.541 -4.486 -3.372 1.00 90.69 74 ASN A N 1
ATOM 587 C CA . ASN A 1 74 ? -7.553 -3.847 -4.685 1.00 90.69 74 ASN A CA 1
ATOM 588 C C . ASN A 1 74 ? -6.195 -3.212 -5.013 1.00 90.69 74 ASN A C 1
ATOM 590 O O . ASN A 1 74 ? -5.705 -3.384 -6.128 1.00 90.69 74 ASN A O 1
ATOM 594 N N . LEU A 1 75 ? -5.566 -2.527 -4.052 1.00 91.56 75 LEU A N 1
ATOM 595 C CA . LEU A 1 75 ? -4.245 -1.918 -4.221 1.00 91.56 75 LEU A CA 1
ATOM 596 C C . LEU A 1 75 ? -3.173 -2.982 -4.444 1.00 91.56 75 LEU A C 1
ATOM 598 O O . LEU A 1 75 ? -2.405 -2.879 -5.397 1.00 91.56 75 LEU A O 1
ATOM 602 N N . THR A 1 76 ? -3.159 -4.038 -3.633 1.00 90.62 76 THR A N 1
ATOM 603 C CA . THR A 1 76 ? -2.249 -5.170 -3.818 1.00 90.62 76 THR A CA 1
ATOM 604 C C . THR A 1 76 ? -2.395 -5.773 -5.215 1.00 90.62 76 THR A C 1
ATOM 606 O O . THR A 1 76 ? -1.403 -5.951 -5.923 1.00 90.62 76 THR A O 1
ATOM 609 N N . ASN A 1 77 ? -3.626 -6.052 -5.653 1.00 90.00 77 ASN A N 1
ATOM 610 C CA . ASN A 1 77 ? -3.875 -6.631 -6.972 1.00 90.00 77 ASN A CA 1
ATOM 611 C C . ASN A 1 77 ? -3.463 -5.688 -8.108 1.00 90.00 77 ASN A C 1
ATOM 613 O O . ASN A 1 77 ? -2.896 -6.139 -9.102 1.00 90.00 77 ASN A O 1
ATOM 617 N N . LEU A 1 78 ? -3.727 -4.389 -7.965 1.00 91.19 78 LEU A N 1
ATOM 618 C CA . LEU A 1 78 ? -3.332 -3.369 -8.931 1.00 91.19 78 LEU A CA 1
ATOM 619 C C . LEU A 1 78 ? -1.807 -3.294 -9.067 1.00 91.19 78 LEU A C 1
ATOM 621 O O . LEU A 1 78 ? -1.280 -3.376 -10.175 1.00 91.19 78 LEU A O 1
ATOM 625 N N . PHE A 1 79 ? -1.085 -3.189 -7.952 1.00 91.00 79 PHE A N 1
ATOM 626 C CA . PHE A 1 79 ? 0.369 -3.048 -7.980 1.00 91.00 79 PHE A CA 1
ATOM 627 C C . PHE A 1 79 ? 1.076 -4.314 -8.473 1.00 91.00 79 PHE A C 1
ATOM 629 O O . PHE A 1 79 ? 2.053 -4.202 -9.214 1.00 91.00 79 PHE A O 1
ATOM 636 N N . ARG A 1 80 ? 0.546 -5.508 -8.180 1.00 88.75 80 ARG A N 1
ATOM 637 C CA . ARG A 1 80 ? 1.037 -6.754 -8.795 1.00 88.75 80 ARG A CA 1
ATOM 638 C C . ARG A 1 80 ? 0.874 -6.734 -10.309 1.00 88.75 80 ARG A C 1
ATOM 640 O O . ARG A 1 80 ? 1.819 -7.038 -11.028 1.00 88.75 80 ARG A O 1
ATOM 647 N N . GLN A 1 81 ? -0.287 -6.302 -10.809 1.00 89.44 81 GLN A N 1
ATOM 648 C CA . GLN A 1 81 ? -0.486 -6.142 -12.252 1.00 89.44 81 GLN A CA 1
ATOM 649 C C . GLN A 1 81 ? 0.490 -5.123 -12.857 1.00 89.44 81 GLN A C 1
ATOM 651 O O . GLN A 1 81 ? 0.890 -5.274 -14.002 1.00 89.44 81 GLN A O 1
ATOM 656 N N . MET A 1 82 ? 0.918 -4.108 -12.106 1.00 88.00 82 MET A N 1
ATOM 657 C CA . MET A 1 82 ? 1.922 -3.135 -12.554 1.00 88.00 82 MET A CA 1
ATOM 658 C C . MET A 1 82 ? 3.381 -3.636 -12.441 1.00 88.00 82 MET A C 1
ATOM 660 O O . MET A 1 82 ? 4.297 -2.894 -12.790 1.00 88.00 82 MET A O 1
ATOM 664 N N . GLY A 1 83 ? 3.628 -4.870 -11.983 1.00 86.25 83 GLY A N 1
ATOM 665 C CA . GLY A 1 83 ? 4.973 -5.456 -11.858 1.00 86.25 83 GLY A CA 1
ATOM 666 C C . GLY A 1 83 ? 5.714 -5.104 -10.561 1.00 86.25 83 GLY A C 1
ATOM 667 O O . GLY A 1 83 ? 6.947 -5.128 -10.520 1.00 86.25 83 GLY A O 1
ATOM 668 N N . TYR A 1 84 ? 4.986 -4.722 -9.507 1.00 87.31 84 TYR A N 1
ATOM 669 C CA . TYR A 1 84 ? 5.546 -4.561 -8.165 1.00 87.31 84 TYR A CA 1
ATOM 670 C C . TYR A 1 84 ? 5.408 -5.871 -7.382 1.00 87.31 84 TYR A C 1
ATOM 672 O O . TYR A 1 84 ? 4.374 -6.136 -6.771 1.00 87.31 84 TYR A O 1
ATOM 680 N N . ASP A 1 85 ? 6.480 -6.660 -7.355 1.00 78.25 85 ASP A N 1
ATOM 681 C CA . ASP A 1 85 ? 6.480 -7.988 -6.715 1.00 78.25 85 ASP A CA 1
ATOM 682 C C . ASP A 1 85 ? 6.903 -7.947 -5.237 1.00 78.25 85 ASP A C 1
ATOM 684 O O . ASP A 1 85 ? 6.790 -8.927 -4.501 1.00 78.25 85 ASP A O 1
ATOM 688 N N . HIS A 1 86 ? 7.387 -6.794 -4.774 1.00 77.62 86 HIS A N 1
ATOM 689 C CA . HIS A 1 86 ? 7.749 -6.552 -3.380 1.00 77.62 86 HIS A CA 1
ATOM 690 C C . HIS A 1 86 ? 6.719 -5.642 -2.724 1.00 77.62 86 HIS A C 1
ATOM 692 O O . HIS A 1 86 ? 6.925 -4.432 -2.591 1.00 77.62 86 HIS A O 1
ATOM 698 N N . ILE A 1 87 ? 5.602 -6.242 -2.326 1.00 78.94 87 ILE A N 1
ATOM 699 C CA . ILE A 1 87 ? 4.547 -5.570 -1.571 1.00 78.94 87 ILE A CA 1
ATOM 700 C C . ILE A 1 87 ? 4.675 -6.000 -0.114 1.00 78.94 87 ILE A C 1
ATOM 702 O O . ILE A 1 87 ? 4.544 -7.179 0.209 1.00 78.94 87 ILE A O 1
ATOM 706 N N . VAL A 1 88 ? 4.958 -5.041 0.765 1.00 76.69 88 VAL A N 1
ATOM 707 C CA . VAL A 1 88 ? 4.875 -5.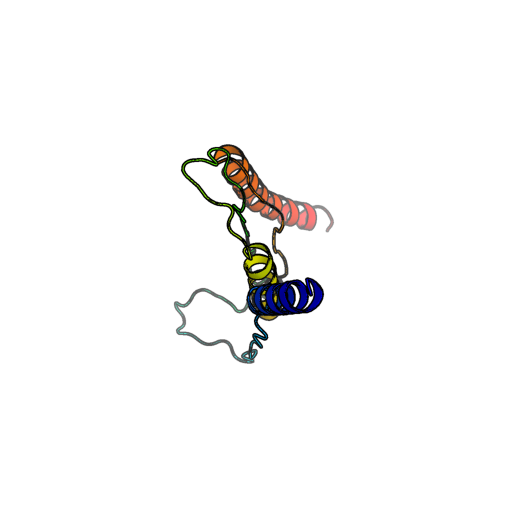258 2.210 1.00 76.69 88 VAL A CA 1
ATOM 708 C C . VAL A 1 88 ? 3.427 -5.057 2.618 1.00 76.69 88 VAL A C 1
ATOM 710 O O . VAL A 1 88 ? 2.932 -3.930 2.697 1.00 76.69 88 VAL A O 1
ATOM 713 N N . GLU A 1 89 ? 2.757 -6.181 2.830 1.00 65.69 89 GLU A N 1
ATOM 714 C CA . GLU A 1 89 ? 1.400 -6.266 3.354 1.00 65.69 89 GLU A CA 1
ATOM 715 C C . GLU A 1 89 ? 1.465 -6.448 4.879 1.00 65.69 89 GLU A C 1
ATOM 717 O O . GLU A 1 89 ? 2.388 -7.079 5.393 1.00 65.69 89 GLU A O 1
ATOM 722 N N . GLY A 1 90 ? 0.487 -5.914 5.616 1.00 60.84 90 GLY A N 1
ATOM 723 C CA . GLY A 1 90 ? 0.282 -6.292 7.022 1.00 60.84 90 GLY A CA 1
ATOM 724 C C . GLY A 1 90 ? 0.695 -5.279 8.089 1.00 60.84 90 GLY A C 1
ATOM 725 O O . GLY A 1 90 ? 0.674 -5.625 9.266 1.00 60.84 90 GLY A O 1
ATOM 726 N N . ILE A 1 91 ? 1.002 -4.026 7.733 1.00 75.12 91 ILE A N 1
ATOM 727 C CA . ILE A 1 91 ? 1.023 -2.943 8.730 1.00 75.12 91 ILE A CA 1
ATOM 728 C C . ILE A 1 91 ? -0.419 -2.503 8.949 1.00 75.12 91 ILE A C 1
ATOM 730 O O . ILE A 1 91 ? -0.952 -1.667 8.217 1.00 75.12 91 ILE A O 1
ATOM 734 N N . GLN A 1 92 ? -1.070 -3.140 9.916 1.00 87.00 92 GLN A N 1
ATOM 735 C CA . GLN A 1 92 ? -2.449 -2.861 10.283 1.00 87.00 92 GLN A CA 1
ATOM 736 C C . GLN A 1 92 ? -2.500 -2.275 11.689 1.00 87.00 92 GLN A C 1
ATOM 738 O O . GLN A 1 92 ? -1.895 -2.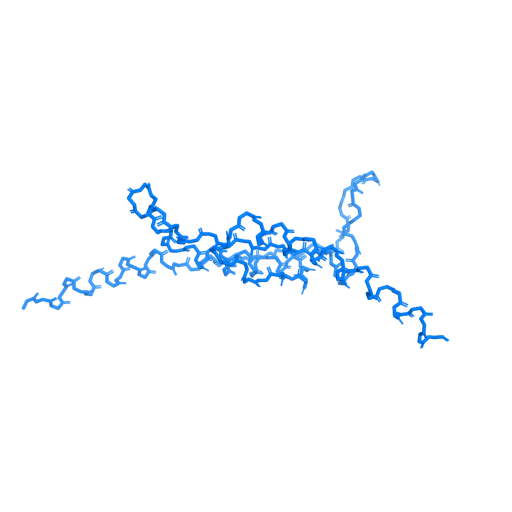827 12.602 1.00 87.00 92 GLN A O 1
ATOM 743 N N . ASP A 1 93 ? -3.230 -1.169 11.844 1.00 89.56 93 ASP A N 1
ATOM 744 C CA . ASP A 1 93 ? -3.526 -0.552 13.149 1.00 89.56 93 ASP A CA 1
ATOM 745 C C . ASP A 1 93 ? -2.277 -0.250 14.002 1.00 89.56 93 ASP A C 1
ATOM 747 O O . ASP A 1 93 ? -2.329 -0.205 15.229 1.00 89.56 93 ASP A O 1
ATOM 751 N N . CYS A 1 94 ? -1.137 -0.026 13.343 1.00 89.62 94 CYS A N 1
ATOM 752 C CA . CYS A 1 94 ? 0.124 0.282 14.002 1.00 89.62 94 CYS A CA 1
ATOM 753 C C . CYS A 1 94 ? 0.157 1.719 14.533 1.00 89.62 94 CYS A C 1
ATOM 755 O O . CYS A 1 94 ? -0.387 2.657 13.947 1.00 89.62 94 CYS A O 1
ATOM 757 N N . THR A 1 95 ? 0.890 1.916 15.619 1.00 90.62 95 THR A N 1
ATOM 758 C CA . THR A 1 95 ? 1.279 3.239 16.099 1.00 90.62 95 THR A CA 1
ATOM 759 C C . THR A 1 95 ? 2.248 3.913 15.128 1.00 90.62 95 THR A C 1
ATOM 761 O O . THR A 1 95 ? 2.953 3.272 14.347 1.00 90.62 95 THR A O 1
ATOM 764 N N . LYS A 1 96 ? 2.375 5.239 15.240 1.00 91.00 96 LYS A N 1
ATOM 765 C CA . LYS A 1 96 ? 3.345 6.028 14.462 1.00 91.00 96 LYS A CA 1
ATOM 766 C C . LYS A 1 96 ? 4.766 5.452 14.537 1.00 91.00 96 LYS A C 1
ATOM 768 O O . LYS A 1 96 ? 5.468 5.393 13.530 1.00 91.00 96 LYS A O 1
ATOM 773 N N . THR A 1 97 ? 5.196 5.049 15.728 1.00 92.25 97 THR A N 1
ATOM 774 C CA . THR A 1 97 ? 6.525 4.477 15.982 1.00 92.25 97 THR A CA 1
ATOM 775 C C . THR A 1 97 ? 6.728 3.143 15.276 1.00 92.25 97 THR A C 1
ATOM 777 O O . THR A 1 97 ? 7.778 2.927 14.670 1.00 92.25 97 THR A O 1
ATOM 780 N N . GLU A 1 98 ? 5.720 2.275 15.296 1.00 90.75 98 GLU A N 1
ATOM 781 C CA . GLU A 1 98 ? 5.763 0.974 14.626 1.00 90.75 98 GLU A CA 1
ATOM 782 C C . GLU A 1 98 ? 5.787 1.144 13.107 1.00 90.75 98 GLU A C 1
ATOM 784 O O . GLU A 1 98 ? 6.607 0.520 12.436 1.00 90.75 98 GLU A O 1
ATOM 789 N N . THR A 1 99 ? 4.991 2.069 12.566 1.00 90.94 99 THR A N 1
ATOM 790 C CA . THR A 1 99 ? 5.005 2.398 11.135 1.00 90.94 99 THR A CA 1
ATOM 791 C C . THR A 1 99 ? 6.372 2.897 10.680 1.00 90.94 99 THR A C 1
ATOM 793 O O . THR A 1 99 ? 6.895 2.433 9.667 1.00 90.94 99 THR A O 1
ATOM 796 N N . ILE A 1 100 ? 6.990 3.815 11.432 1.00 90.62 100 ILE A N 1
ATOM 797 C CA . ILE A 1 100 ? 8.332 4.322 11.111 1.00 90.62 100 ILE A CA 1
ATOM 798 C C . ILE A 1 100 ? 9.361 3.186 11.157 1.00 90.62 100 ILE A C 1
ATOM 800 O O . ILE A 1 100 ? 10.223 3.101 10.279 1.00 90.62 100 ILE A O 1
ATOM 804 N N . SER A 1 101 ? 9.276 2.308 12.159 1.00 89.19 101 SER A N 1
ATOM 805 C CA . SER A 1 101 ? 10.152 1.139 12.278 1.00 89.19 101 SER A CA 1
ATOM 806 C C . SER A 1 101 ? 10.004 0.199 11.075 1.00 89.19 101 SER A C 1
ATOM 808 O O . SER A 1 101 ? 10.997 -0.172 10.447 1.00 89.19 101 SER A O 1
ATOM 810 N N . ALA A 1 102 ? 8.766 -0.100 10.677 1.00 85.88 102 ALA A N 1
ATOM 811 C CA . ALA A 1 102 ? 8.465 -0.932 9.518 1.00 85.88 102 ALA A CA 1
ATOM 812 C C . ALA A 1 102 ? 8.979 -0.323 8.204 1.00 85.88 102 ALA A C 1
ATOM 814 O O . ALA A 1 102 ? 9.602 -1.020 7.402 1.00 85.88 102 ALA A O 1
ATOM 815 N N . MET A 1 103 ? 8.803 0.989 8.008 1.00 85.75 103 MET A N 1
ATOM 816 C CA . MET A 1 103 ? 9.361 1.698 6.852 1.00 85.75 103 MET A CA 1
ATOM 817 C C . MET A 1 103 ? 10.890 1.603 6.809 1.00 85.75 103 MET A C 1
ATOM 819 O O . MET A 1 103 ? 11.461 1.3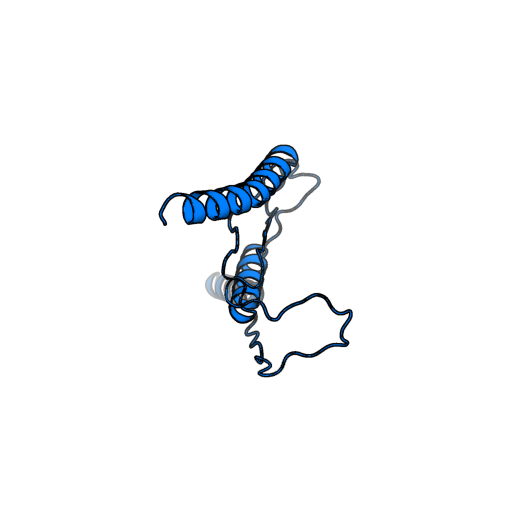03 5.762 1.00 85.75 103 MET A O 1
ATOM 823 N N . ARG A 1 104 ? 11.568 1.825 7.942 1.00 86.31 104 ARG A N 1
ATOM 824 C CA . ARG A 1 104 ? 13.033 1.708 8.030 1.00 86.31 104 ARG A CA 1
ATOM 825 C C . ARG A 1 104 ? 13.503 0.286 7.731 1.00 86.31 104 ARG A C 1
ATOM 827 O O . ARG A 1 104 ? 14.478 0.109 7.006 1.00 86.31 104 ARG A O 1
ATOM 834 N N . SER A 1 105 ? 12.789 -0.720 8.232 1.00 81.62 105 SER A N 1
ATOM 835 C CA . SER A 1 105 ? 13.073 -2.128 7.941 1.00 81.62 105 SER A CA 1
ATOM 836 C C . SER A 1 105 ? 12.972 -2.436 6.443 1.00 81.62 105 SER A C 1
ATOM 838 O O . SER A 1 105 ? 13.872 -3.071 5.892 1.00 81.62 105 SER A O 1
ATOM 840 N N . LEU A 1 106 ? 11.947 -1.919 5.753 1.00 78.56 106 LEU A N 1
ATOM 841 C CA . LEU A 1 106 ? 11.787 -2.076 4.302 1.00 78.56 106 LEU A CA 1
ATOM 842 C C . LEU A 1 106 ? 12.937 -1.438 3.507 1.00 78.56 106 LEU A C 1
ATOM 844 O O . LEU A 1 106 ? 13.417 -2.010 2.529 1.00 78.56 106 LEU A O 1
ATOM 848 N N . VAL A 1 107 ? 13.400 -0.261 3.929 1.00 79.06 107 VAL A N 1
ATOM 849 C CA . VAL A 1 107 ? 14.561 0.395 3.308 1.00 79.06 107 VAL A CA 1
ATOM 850 C C . VAL A 1 107 ? 15.828 -0.447 3.512 1.00 79.06 107 VAL A C 1
ATOM 852 O O . VAL A 1 107 ? 16.578 -0.679 2.565 1.00 79.06 107 VAL A O 1
ATOM 855 N N . ASN A 1 108 ? 16.034 -0.978 4.720 1.00 71.75 108 ASN A N 1
ATOM 856 C CA . ASN A 1 108 ? 17.252 -1.708 5.083 1.00 71.75 108 ASN A CA 1
ATOM 857 C C . ASN A 1 108 ? 17.321 -3.136 4.510 1.00 71.75 108 ASN A C 1
ATOM 859 O O . ASN A 1 108 ? 18.407 -3.610 4.172 1.00 71.75 108 ASN A O 1
ATOM 863 N N . THR A 1 109 ? 16.185 -3.820 4.345 1.00 65.69 109 THR A N 1
ATOM 864 C CA . THR A 1 109 ? 16.124 -5.169 3.740 1.00 65.69 109 THR A CA 1
ATOM 865 C C . THR A 1 109 ? 16.521 -5.176 2.262 1.00 65.69 109 THR A C 1
ATOM 867 O O . THR A 1 109 ? 17.005 -6.192 1.759 1.00 65.69 109 THR A O 1
ATOM 870 N N . LYS A 1 110 ? 16.395 -4.042 1.558 1.00 55.72 110 LYS A N 1
ATOM 871 C CA . LYS A 1 110 ? 16.899 -3.894 0.183 1.00 55.72 110 LYS A CA 1
ATOM 872 C C . LYS A 1 110 ? 18.422 -3.747 0.101 1.00 55.72 110 LYS A C 1
ATOM 874 O O . LYS A 1 110 ? 19.002 -4.145 -0.905 1.00 55.72 110 LYS A O 1
ATOM 879 N N . PHE A 1 111 ? 19.072 -3.241 1.149 1.00 47.59 111 PHE A N 1
ATOM 880 C CA . PHE A 1 111 ? 20.522 -3.012 1.165 1.00 47.59 111 PHE A CA 1
ATOM 881 C C . PHE A 1 111 ? 21.327 -4.300 1.415 1.00 47.59 111 PHE A C 1
ATOM 883 O O . PHE A 1 111 ? 22.433 -4.467 0.908 1.00 47.59 111 PHE A O 1
ATOM 890 N N . THR A 1 112 ? 20.757 -5.261 2.144 1.00 44.78 112 THR A N 1
ATOM 891 C CA . THR A 1 112 ? 21.445 -6.512 2.513 1.00 44.78 112 THR A CA 1
ATOM 892 C C . THR A 1 112 ? 21.457 -7.560 1.396 1.00 44.78 112 THR A C 1
ATOM 894 O O . THR A 1 112 ? 22.402 -8.341 1.308 1.00 44.78 112 THR A O 1
ATOM 897 N N . ARG A 1 113 ? 20.471 -7.564 0.486 1.00 42.69 113 ARG A N 1
ATOM 898 C CA . ARG A 1 113 ? 20.459 -8.506 -0.653 1.00 42.69 113 ARG A CA 1
ATOM 899 C C . ARG A 1 113 ? 21.468 -8.163 -1.755 1.00 42.69 113 ARG A C 1
ATOM 901 O O . ARG A 1 113 ? 21.903 -9.074 -2.449 1.00 42.69 113 ARG A O 1
ATOM 908 N N . GLN A 1 114 ? 21.881 -6.900 -1.892 1.00 40.59 114 GLN A N 1
ATOM 909 C CA . GLN A 1 114 ? 22.942 -6.527 -2.841 1.00 40.59 114 GLN A CA 1
ATOM 910 C C . GLN A 1 114 ? 24.337 -6.961 -2.363 1.00 40.59 114 GLN A C 1
ATOM 912 O O . GLN A 1 114 ? 25.158 -7.351 -3.186 1.00 40.59 114 GLN A O 1
ATOM 917 N N . LEU A 1 115 ? 24.591 -6.971 -1.049 1.00 36.22 115 LEU A N 1
ATOM 918 C CA . LEU A 1 115 ? 25.891 -7.364 -0.491 1.00 36.22 115 LEU A CA 1
ATOM 919 C C . LEU A 1 115 ? 26.124 -8.883 -0.497 1.00 36.22 115 LEU A C 1
ATOM 921 O O . LEU A 1 115 ? 27.247 -9.321 -0.721 1.00 36.22 115 LEU A O 1
ATOM 925 N N . ILE A 1 116 ? 25.082 -9.700 -0.313 1.00 43.88 116 ILE A N 1
ATOM 926 C CA . ILE A 1 116 ? 25.228 -11.168 -0.335 1.00 43.88 116 ILE A CA 1
ATOM 927 C C . ILE A 1 116 ? 25.455 -11.688 -1.766 1.00 43.88 116 ILE A C 1
ATOM 929 O O . ILE A 1 116 ? 26.212 -12.635 -1.957 1.00 43.88 116 ILE A O 1
ATOM 933 N N . ALA A 1 117 ? 24.879 -11.037 -2.783 1.00 42.06 117 ALA A N 1
ATOM 934 C CA . ALA A 1 117 ? 25.102 -11.401 -4.186 1.00 42.06 117 ALA A CA 1
ATOM 935 C C . ALA A 1 117 ? 26.542 -11.134 -4.676 1.00 42.06 117 ALA A C 1
ATOM 937 O O . ALA A 1 117 ? 26.954 -11.716 -5.672 1.00 42.06 117 ALA A O 1
ATOM 938 N N . TRP A 1 118 ? 27.308 -10.290 -3.977 1.00 38.69 118 TRP A N 1
ATOM 939 C CA . TRP A 1 118 ? 28.716 -9.999 -4.284 1.00 38.69 118 TRP A CA 1
ATOM 940 C C . TRP A 1 118 ? 29.718 -10.877 -3.523 1.00 38.69 118 TRP A C 1
ATOM 942 O O . TRP A 1 118 ? 30.895 -10.860 -3.854 1.00 38.69 118 TRP A O 1
ATOM 952 N N . PHE A 1 119 ? 29.274 -11.633 -2.514 1.00 38.16 119 PHE A N 1
ATOM 953 C CA . PHE A 1 119 ? 30.143 -12.499 -1.702 1.00 38.16 119 PHE A CA 1
ATOM 954 C C . PHE A 1 119 ? 30.005 -13.997 -2.025 1.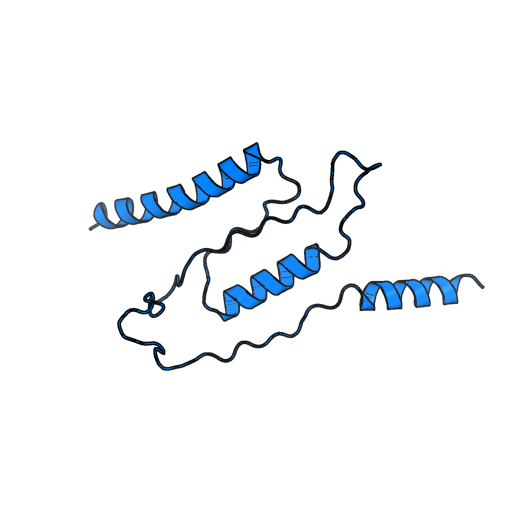00 38.16 119 PHE A C 1
ATOM 956 O O . PHE A 1 119 ? 30.681 -14.816 -1.408 1.00 38.16 119 PHE A O 1
ATOM 963 N N . LEU A 1 120 ? 29.127 -14.366 -2.964 1.00 44.38 120 LEU A N 1
ATOM 964 C CA . LEU A 1 120 ? 28.890 -15.752 -3.398 1.00 44.38 120 LEU A CA 1
ATOM 965 C C . LEU A 1 120 ? 29.231 -16.000 -4.884 1.00 44.38 120 LEU A C 1
ATOM 967 O O . LEU A 1 120 ? 28.829 -17.022 -5.439 1.00 44.38 120 LEU A O 1
ATOM 971 N N . LEU A 1 121 ? 29.978 -15.084 -5.505 1.00 40.91 121 LEU A N 1
ATOM 972 C CA . LEU A 1 121 ? 30.690 -15.253 -6.779 1.00 40.91 121 LEU A CA 1
ATOM 973 C C . LEU A 1 121 ? 32.181 -15.016 -6.531 1.00 40.91 121 LEU A C 1
ATOM 975 O O . LEU A 1 121 ? 32.987 -15.692 -7.204 1.00 40.91 121 LEU A O 1
#

InterPro domains:
  IPR001309 Peptidase C14, p20 domain [PS50208] (44-85)
  IPR011600 Peptidase C14, caspase domain [PF00656] (52-109)
  IPR029030 Caspase-like domain superfamily [SSF52129] (28-109)

Radius of gyration: 20.39 Å; chains: 1; bounding box: 72×29×46 Å

Organism: Meganyctiphanes norvegica (NCBI:txid48144)

Sequence (121 aa):
MASKTKKKQLRELAKEMKSLNICVKQVQTIQGPPEAYKNDSGPPRGAIFIANYREFSDKIEYEKRKGSEIDVQNLTNLFRQMGYDHIVEGIQDCTKTETISAMRSLVNTKFTRQLIAWFLL

pLDDT: mean 77.34, std 15.2, range [36.22, 94.06]